Protein 2HLJ (pdb70)

Secondary structure (DSSP, 8-state):
--PPEEEEEE--GGGB-TTSBBPHHHHHHHHHHHHHH---S-TTTTSTTTTTTTEE----EEEE-S--BTT-EEEEEEEEEEE-SSBEEEEEEEEETTEEEEEEEEE--EEB---B-PPPHHHHHHHHHHHHTTTTSPPP----------

Structure (mmCIF, N/CA/C/O backbone):
data_2HLJ
#
_entry.id   2HLJ
#
_cell.length_a   53.809
_cell.length_b   73.613
_cell.length_c   39.752
_cell.angle_alpha   90.000
_cell.angle_beta   90.000
_cell.angle_gamma   90.000
#
_symmetry.space_group_name_H-M   'P 21 21 2'
#
loop_
_entity.id
_entity.type
_entity.pdbx_description
1 polymer 'Hypothetical protein'
2 non-polymer GLYCEROL
3 water water
#
loop_
_atom_site.group_PDB
_atom_site.id
_atom_site.type_symbol
_atom_site.label_atom_id
_atom_site.label_alt_id
_atom_site.label_comp_id
_atom_site.label_asym_id
_atom_site.label_entity_id
_atom_site.label_seq_id
_atom_site.pdbx_PDB_ins_code
_atom_site.Cartn_x
_atom_site.Cartn_y
_atom_site.Cartn_z
_atom_site.occupancy
_atom_site.B_iso_or_equiv
_atom_site.auth_seq_id
_atom_site.auth_comp_id
_atom_site.auth_asym_id
_atom_site.auth_atom_id
_atom_site.pdbx_PDB_model_num
ATOM 1 N N . GLY A 1 1 ? 24.300 15.312 12.670 1.00 49.65 0 GLY A N 1
ATOM 2 C CA . GLY A 1 1 ? 25.531 14.562 13.094 1.00 48.70 0 GLY A CA 1
ATOM 3 C C . GLY A 1 1 ? 26.438 14.275 11.916 1.00 46.71 0 GLY A C 1
ATOM 4 O O . GLY A 1 1 ? 26.133 13.422 11.066 1.00 48.76 0 GLY A O 1
ATOM 13 N N . PRO A 1 3 ? 29.204 13.317 9.097 1.00 27.45 2 PRO A N 1
ATOM 14 C CA . PRO A 1 3 ? 29.934 12.105 8.755 1.00 23.84 2 PRO A CA 1
ATOM 15 C C . PRO A 1 3 ? 31.423 12.236 9.030 1.00 21.99 2 PRO A C 1
ATOM 16 O O . PRO A 1 3 ? 31.929 13.342 9.080 1.00 20.36 2 PRO A O 1
ATOM 20 N N . ALA A 1 4 ? 32.112 11.104 9.168 1.00 20.37 3 ALA A N 1
ATOM 21 C CA . ALA A 1 4 ? 33.555 11.068 9.283 1.00 19.67 3 ALA A CA 1
ATOM 22 C C . ALA A 1 4 ? 34.279 11.687 8.083 1.00 19.47 3 ALA A C 1
ATOM 23 O O . ALA A 1 4 ? 33.773 11.699 6.966 1.00 20.97 3 ALA A O 1
ATOM 25 N N . LEU A 1 5 ? 35.502 12.155 8.321 1.00 19.75 4 LEU A N 1
ATOM 26 C CA . LEU A 1 5 ? 36.349 12.633 7.253 1.00 19.13 4 LEU A CA 1
ATOM 27 C C . LEU A 1 5 ? 36.881 11.463 6.407 1.00 20.84 4 LEU A C 1
ATOM 28 O O . LEU A 1 5 ? 37.601 10.621 6.921 1.00 22.22 4 LEU A O 1
ATOM 33 N N . ILE A 1 6 ? 36.525 11.443 5.119 1.00 18.85 5 ILE A N 1
ATOM 34 C CA . ILE A 1 6 ? 37.101 10.525 4.131 1.00 20.53 5 ILE A CA 1
ATOM 3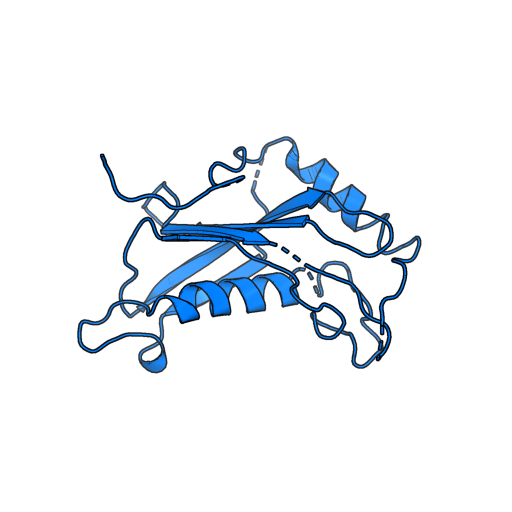5 C C . ILE A 1 6 ? 38.155 11.279 3.301 1.00 19.74 5 ILE A C 1
ATOM 36 O O . ILE A 1 6 ? 37.880 12.310 2.724 1.00 19.39 5 ILE A O 1
ATOM 41 N N . THR A 1 7 ? 39.376 10.758 3.265 1.00 21.16 6 THR A N 1
ATOM 42 C CA . THR A 1 7 ? 40.495 11.449 2.641 1.00 21.09 6 THR A CA 1
ATOM 43 C C . THR A 1 7 ? 40.905 10.843 1.307 1.00 22.24 6 THR A C 1
ATOM 44 O O . THR A 1 7 ? 41.559 11.506 0.466 1.00 21.04 6 THR A O 1
ATOM 48 N N . TYR A 1 8 ? 40.508 9.594 1.085 1.00 20.35 7 TYR A N 1
ATOM 49 C CA . TYR A 1 8 ? 41.002 8.860 -0.078 1.00 19.77 7 TYR A CA 1
ATOM 50 C C . TYR A 1 8 ? 40.104 7.689 -0.384 1.00 17.47 7 TYR A C 1
ATOM 51 O O . TYR A 1 8 ? 39.637 7.026 0.522 1.00 19.32 7 TYR A O 1
ATOM 60 N N . ARG A 1 9 ? 39.830 7.474 -1.669 1.00 20.07 8 ARG A N 1
ATOM 61 C CA . ARG A 1 9 ? 39.085 6.301 -2.139 1.00 23.91 8 ARG A CA 1
ATOM 62 C C . ARG A 1 9 ? 39.786 5.707 -3.318 1.00 24.14 8 ARG A C 1
ATOM 63 O O . ARG A 1 9 ? 40.302 6.446 -4.169 1.00 22.66 8 ARG A O 1
ATOM 71 N N . THR A 1 10 ? 39.773 4.371 -3.406 1.00 21.31 9 THR A N 1
ATOM 72 C CA . THR A 1 10 ? 40.371 3.690 -4.551 1.00 20.32 9 THR A CA 1
ATOM 73 C C . THR A 1 10 ? 39.780 2.278 -4.667 1.00 20.94 9 THR A C 1
ATOM 74 O O . THR A 1 10 ? 39.021 1.828 -3.798 1.00 22.44 9 THR A O 1
ATOM 78 N N . THR A 1 11 ? 40.059 1.640 -5.792 1.00 23.55 10 THR A N 1
ATOM 79 C CA . THR A 1 11 ? 39.698 0.239 -6.040 1.00 24.42 10 THR A CA 1
ATOM 80 C C . THR A 1 11 ? 41.007 -0.555 -6.036 1.00 25.06 10 THR A C 1
ATOM 81 O O . THR A 1 11 ? 41.972 -0.152 -6.674 1.00 25.10 10 THR A O 1
ATOM 85 N N . VAL A 1 12 ? 41.063 -1.655 -5.277 1.00 24.23 11 VAL A N 1
ATOM 86 C CA . VAL A 1 12 ? 42.267 -2.501 -5.246 1.00 21.50 11 VAL A CA 1
ATOM 87 C C . VAL A 1 12 ? 42.553 -3.091 -6.626 1.00 23.33 11 VAL A C 1
ATOM 88 O O . VAL A 1 12 ? 41.741 -3.841 -7.170 1.00 18.51 11 VAL A O 1
ATOM 92 N N . GLN A 1 13 ? 43.758 -2.807 -7.119 1.00 23.23 12 GLN A N 1
ATOM 93 C CA . GLN A 1 13 ? 44.190 -3.155 -8.469 1.00 24.40 12 GLN A CA 1
ATOM 94 C C . GLN A 1 13 ? 45.021 -4.443 -8.422 1.00 21.78 12 GLN A C 1
ATOM 95 O O . GLN A 1 13 ? 45.521 -4.813 -7.377 1.00 21.48 12 GLN A O 1
ATOM 101 N N . GLU A 1 14 ? 45.139 -5.112 -9.565 1.00 19.54 13 GLU A N 1
ATOM 102 C CA . GLU A 1 14 ? 45.858 -6.361 -9.672 1.00 23.43 13 GLU A CA 1
ATOM 103 C C . GLU A 1 14 ? 47.337 -6.239 -9.315 1.00 20.75 13 GLU A C 1
ATOM 104 O O . GLU A 1 14 ? 47.919 -7.214 -8.883 1.00 22.17 13 GLU A O 1
ATOM 110 N N . ASP A 1 15 ? 47.942 -5.059 -9.433 1.00 22.05 14 ASP A N 1
ATOM 111 C CA . ASP A 1 15 ? 49.367 -4.976 -9.065 1.00 26.05 14 ASP A CA 1
ATOM 112 C C . ASP A 1 15 ? 49.604 -4.738 -7.581 1.00 22.42 14 ASP A C 1
ATOM 113 O O . ASP A 1 15 ? 50.759 -4.639 -7.147 1.00 21.18 14 ASP A O 1
ATOM 118 N N . TRP A 1 16 ? 48.528 -4.723 -6.800 1.00 22.01 15 TRP A N 1
ATOM 119 C CA . TRP A 1 16 ? 48.632 -4.683 -5.337 1.00 19.57 15 TRP A CA 1
ATOM 120 C C . TRP A 1 16 ? 48.347 -5.985 -4.592 1.00 19.33 15 TRP A C 1
ATOM 121 O O . TRP A 1 16 ? 48.428 -6.031 -3.345 1.00 18.13 15 TRP A O 1
ATOM 132 N N . VAL A 1 17 ? 48.026 -7.043 -5.328 1.00 19.53 16 VAL A N 1
ATOM 133 C CA . VAL A 1 17 ? 47.586 -8.270 -4.733 1.00 19.06 16 VAL A CA 1
ATOM 134 C C . VAL A 1 17 ? 48.563 -9.398 -5.013 1.00 23.70 16 VAL A C 1
ATOM 135 O O . VAL A 1 17 ? 49.314 -9.342 -5.965 1.00 24.84 16 VAL A O 1
ATOM 139 N N . ASP A 1 18 ? 48.547 -10.394 -4.135 1.00 26.54 17 ASP A N 1
ATOM 140 C CA . ASP A 1 18 ? 49.379 -11.580 -4.265 1.00 28.66 17 ASP A CA 1
ATOM 141 C C . ASP A 1 18 ? 48.656 -12.571 -5.184 1.00 31.01 17 ASP A C 1
ATOM 142 O O . ASP A 1 18 ? 47.612 -12.258 -5.761 1.00 28.04 17 ASP A O 1
ATOM 147 N N . TYR A 1 19 ? 49.240 -13.753 -5.340 1.00 31.48 18 TYR A N 1
ATOM 148 C CA . TYR A 1 19 ? 48.756 -14.756 -6.269 1.00 32.25 18 TYR A CA 1
ATOM 149 C C . TYR A 1 19 ? 47.309 -15.142 -5.958 1.00 31.12 18 TYR A C 1
ATOM 150 O O . TYR A 1 19 ? 46.531 -15.464 -6.857 1.00 32.47 18 TYR A O 1
ATOM 159 N N . ASN A 1 20 ? 46.959 -15.080 -4.678 1.00 30.11 19 ASN A N 1
ATOM 160 C CA . ASN A 1 20 ? 45.644 -15.429 -4.192 1.00 28.85 19 ASN A CA 1
ATOM 161 C C . ASN A 1 20 ? 44.621 -14.277 -4.176 1.00 26.48 19 ASN A C 1
ATOM 162 O O . ASN A 1 20 ? 43.480 -14.444 -3.768 1.00 25.67 19 ASN A O 1
ATOM 167 N N . GLY A 1 21 ? 45.026 -13.116 -4.659 1.00 24.10 20 GLY A N 1
ATOM 168 C CA . GLY A 1 21 ? 44.105 -12.007 -4.861 1.00 22.37 20 GLY A CA 1
ATOM 169 C C . GLY A 1 21 ? 43.911 -11.160 -3.624 1.00 22.39 20 GLY A C 1
ATOM 170 O O . GLY A 1 21 ? 42.980 -10.359 -3.580 1.00 18.94 20 GLY A O 1
ATOM 171 N N . HIS A 1 22 ? 44.828 -11.278 -2.658 1.00 19.79 21 HIS A N 1
ATOM 172 C CA . HIS A 1 22 ? 44.764 -10.448 -1.446 1.00 23.14 21 HIS A CA 1
ATOM 173 C C . HIS A 1 22 ? 45.750 -9.290 -1.445 1.00 22.32 21 HIS A C 1
ATOM 174 O O . HIS A 1 22 ? 46.917 -9.441 -1.800 1.00 23.72 21 HIS A O 1
ATOM 181 N N . LEU A 1 23 ? 45.253 -8.137 -1.011 1.00 21.63 22 LEU A N 1
ATOM 182 C CA . LEU A 1 23 ? 46.038 -6.929 -0.880 1.00 19.61 22 LEU A CA 1
ATOM 183 C C . LEU A 1 23 ? 47.286 -7.219 -0.025 1.00 19.98 22 LEU A C 1
ATOM 184 O O . LEU A 1 23 ? 47.182 -7.698 1.115 1.00 20.79 22 LEU A O 1
ATOM 189 N N . ARG A 1 24 ? 48.463 -6.944 -0.589 1.00 22.25 23 ARG A N 1
ATOM 190 C CA . ARG A 1 24 ? 49.737 -7.077 0.152 1.00 23.92 23 ARG A CA 1
ATOM 191 C C . ARG A 1 24 ? 49.822 -6.026 1.261 1.00 19.01 23 ARG A C 1
ATOM 192 O O . ARG A 1 24 ? 49.318 -4.896 1.097 1.00 19.23 23 ARG A O 1
ATOM 200 N N . ASP A 1 25 ? 50.448 -6.400 2.379 1.00 18.59 24 ASP A N 1
ATOM 201 C CA . ASP A 1 25 ? 50.537 -5.570 3.581 1.00 17.73 24 ASP A CA 1
ATOM 202 C C . ASP A 1 25 ? 51.032 -4.151 3.282 1.00 20.26 24 ASP A C 1
ATOM 203 O O . ASP A 1 25 ? 50.465 -3.165 3.782 1.00 18.10 24 ASP A O 1
ATOM 208 N N . ALA A 1 26 ? 52.043 -4.033 2.420 1.00 18.85 25 ALA A N 1
ATOM 209 C CA . ALA A 1 26 ? 52.631 -2.710 2.171 1.00 18.65 25 ALA A CA 1
ATOM 210 C C . ALA A 1 26 ? 51.665 -1.762 1.439 1.00 18.75 25 ALA A C 1
ATOM 211 O O . ALA A 1 26 ? 51.757 -0.531 1.556 1.00 17.92 25 ALA A O 1
ATOM 213 N N . PHE A 1 27 ? 50.750 -2.344 0.667 1.00 20.70 26 PHE A N 1
ATOM 214 C CA . PHE A 1 27 ? 49.842 -1.562 -0.150 1.00 19.82 26 PHE A CA 1
ATOM 215 C C . PHE A 1 27 ? 48.659 -1.050 0.673 1.00 20.62 26 P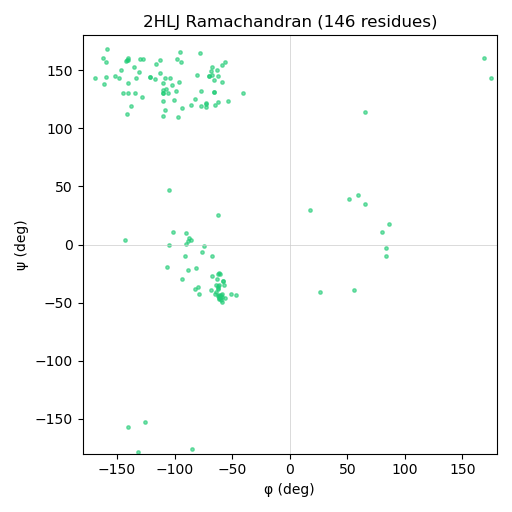HE A C 1
ATOM 216 O O . PHE A 1 27 ? 48.035 -0.063 0.282 1.00 22.37 26 PHE A O 1
ATOM 224 N N . TYR A 1 28 ? 48.368 -1.666 1.822 1.00 19.40 27 TYR A N 1
ATOM 225 C CA . TYR A 1 28 ? 47.445 -1.001 2.780 1.00 17.10 27 TYR A CA 1
ATOM 226 C C . TYR A 1 28 ? 48.093 0.318 3.206 1.00 16.44 27 TYR A C 1
ATOM 227 O O . TYR A 1 28 ? 47.450 1.370 3.187 1.00 18.97 27 TYR A O 1
ATOM 236 N N . LEU A 1 29 ? 49.385 0.262 3.550 1.00 19.59 28 LEU A N 1
ATOM 237 C CA . LEU A 1 29 ? 50.149 1.468 3.909 1.00 18.46 28 LEU A CA 1
ATOM 238 C C . LEU A 1 29 ? 50.301 2.470 2.767 1.00 14.79 28 LEU A C 1
ATOM 239 O O . LEU A 1 29 ? 50.282 3.663 3.01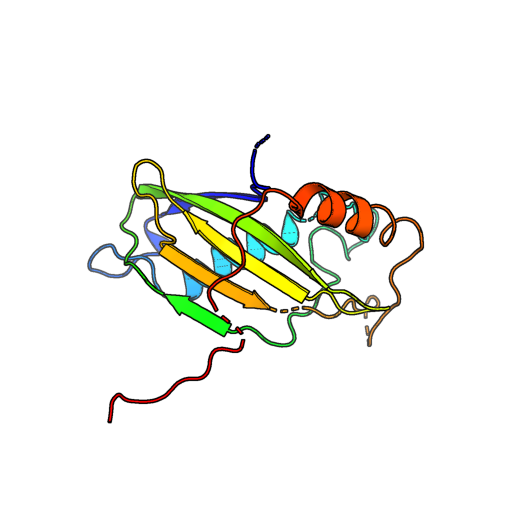5 1.00 17.29 28 LEU A O 1
ATOM 244 N N . LEU A 1 30 ? 50.420 2.008 1.516 1.00 16.29 29 LEU A N 1
ATOM 245 C CA . LEU A 1 30 ? 50.413 2.914 0.381 1.00 13.47 29 LEU A CA 1
ATOM 246 C C . LEU A 1 30 ? 49.120 3.716 0.262 1.00 18.50 29 LEU A C 1
ATOM 247 O O . LEU A 1 30 ? 49.147 4.943 0.021 1.00 19.23 29 LEU A O 1
ATOM 252 N N . ILE A 1 31 ? 47.989 3.030 0.399 1.00 17.56 30 ILE A N 1
ATOM 253 C CA . ILE A 1 31 ? 46.670 3.681 0.376 1.00 17.53 30 ILE A CA 1
ATOM 254 C C . ILE A 1 31 ? 46.596 4.717 1.485 1.00 16.07 30 ILE A C 1
ATOM 255 O O . ILE A 1 31 ? 46.180 5.845 1.264 1.00 18.42 30 ILE A O 1
ATOM 260 N N . PHE A 1 32 ? 47.045 4.367 2.685 1.00 17.45 31 PHE A N 1
ATOM 261 C CA . PHE A 1 32 ? 47.129 5.378 3.737 1.00 17.35 31 PHE A CA 1
ATOM 262 C C . PHE A 1 32 ? 48.088 6.560 3.435 1.00 19.17 31 PHE A C 1
ATOM 263 O O . PHE A 1 32 ? 47.789 7.706 3.804 1.00 20.20 31 PHE A O 1
ATOM 271 N N . SER A 1 33 ? 49.205 6.309 2.746 1.00 19.98 32 SER A N 1
ATOM 272 C CA . SER A 1 33 ? 50.167 7.383 2.353 1.00 18.56 32 SER A CA 1
ATOM 273 C C . SER A 1 33 ? 49.509 8.390 1.426 1.00 18.45 32 SER A C 1
ATOM 274 O O . SER A 1 33 ? 49.703 9.599 1.556 1.00 18.26 32 SER A O 1
ATOM 277 N N . TYR A 1 34 ? 48.774 7.873 0.462 1.00 20.06 33 TYR A N 1
ATOM 278 C CA . TYR A 1 34 ? 48.018 8.701 -0.449 1.00 20.61 33 TYR A CA 1
ATOM 279 C C . TYR A 1 34 ? 46.968 9.487 0.320 1.00 19.61 33 TYR A C 1
ATOM 280 O O . TYR A 1 34 ? 46.732 10.628 0.018 1.00 16.68 33 TYR A O 1
ATOM 289 N N . ALA A 1 35 ? 46.380 8.868 1.331 1.00 19.68 34 ALA A N 1
ATOM 290 C CA . ALA A 1 35 ? 45.429 9.558 2.211 1.00 23.25 34 ALA A CA 1
ATOM 291 C C . ALA A 1 35 ? 46.087 10.725 2.952 1.00 22.32 34 ALA A C 1
ATOM 292 O O . ALA A 1 35 ? 45.478 11.797 3.093 1.00 22.51 34 ALA A O 1
ATOM 294 N N . THR A 1 36 ? 47.305 10.505 3.462 1.00 22.17 35 THR A N 1
ATOM 295 C CA . THR A 1 36 ? 48.094 11.571 4.121 1.00 19.02 35 THR A CA 1
ATOM 296 C C . THR A 1 36 ? 48.350 12.714 3.138 1.00 19.54 35 THR A C 1
ATOM 297 O O . THR A 1 36 ? 48.170 13.884 3.466 1.00 20.28 35 THR A O 1
ATOM 301 N N . ASP A 1 37 ? 48.697 12.379 1.897 1.00 20.26 36 ASP A N 1
ATOM 302 C CA . ASP A 1 37 ? 48.915 13.418 0.886 1.00 18.69 36 ASP A CA 1
ATOM 303 C C . ASP A 1 37 ? 47.636 14.266 0.621 1.00 18.54 36 ASP A C 1
ATOM 304 O O . ASP A 1 37 ? 47.667 15.500 0.524 1.00 15.82 36 ASP A O 1
ATOM 309 N N . ALA A 1 38 ? 46.525 13.589 0.466 1.00 21.13 37 ALA A N 1
ATOM 310 C CA . ALA A 1 38 ? 45.237 14.237 0.288 1.00 20.80 37 ALA A CA 1
ATOM 311 C C . ALA A 1 38 ? 44.835 15.089 1.490 1.00 19.35 37 ALA A C 1
ATOM 312 O O . ALA A 1 38 ? 44.220 16.125 1.322 1.00 21.88 37 ALA A O 1
ATOM 314 N N . LEU A 1 39 ? 45.160 14.658 2.694 1.00 19.84 38 LEU A N 1
ATOM 315 C CA . LEU A 1 39 ? 44.912 15.478 3.867 1.00 19.48 38 LEU A CA 1
ATOM 316 C C . LEU A 1 39 ? 45.714 16.793 3.794 1.00 20.15 38 LEU A C 1
ATOM 317 O O . LEU A 1 39 ? 45.206 17.856 4.142 1.00 19.48 38 LEU A O 1
ATOM 330 N N . ASP A 1 41 ? 46.756 18.243 0.958 1.00 22.95 40 ASP A N 1
ATOM 331 C CA . ASP A 1 41 ? 46.018 19.059 -0.029 1.00 23.46 40 ASP A CA 1
ATOM 332 C C . ASP A 1 41 ? 44.803 19.777 0.572 1.00 23.61 40 ASP A C 1
ATOM 333 O O . ASP A 1 41 ? 44.537 20.942 0.266 1.00 24.58 40 ASP A O 1
ATOM 338 N N . ARG A 1 42 ? 44.070 19.093 1.427 1.00 24.78 41 ARG A N 1
ATOM 339 C CA . ARG A 1 42 ? 42.876 19.689 2.028 1.00 27.21 41 ARG A CA 1
ATOM 340 C C . ARG A 1 42 ? 43.209 20.880 2.897 1.00 27.34 41 ARG A C 1
ATOM 341 O O . ARG A 1 42 ? 42.473 21.870 2.898 1.00 26.67 41 ARG A O 1
ATOM 349 N N . ILE A 1 43 ? 44.290 20.783 3.668 1.00 26.45 42 ILE A N 1
ATOM 350 C CA . ILE A 1 43 ? 44.677 21.912 4.481 1.00 25.61 42 ILE A CA 1
ATOM 351 C C . ILE A 1 43 ? 45.634 22.849 3.756 1.00 26.06 42 ILE A C 1
ATOM 352 O O . ILE A 1 43 ? 46.023 23.852 4.305 1.00 26.01 42 ILE A O 1
ATOM 357 N N . GLY A 1 44 ? 45.976 22.540 2.504 1.00 25.41 43 GLY A N 1
ATOM 358 C CA . GLY A 1 44 ? 46.806 23.421 1.673 1.00 23.46 43 GLY A CA 1
ATOM 359 C C . GLY A 1 44 ? 48.211 23.588 2.193 1.00 21.44 43 GLY A C 1
ATOM 360 O O . GLY A 1 44 ? 48.809 24.630 2.015 1.00 22.85 43 GLY A O 1
ATOM 361 N N . LEU A 1 45 ? 48.774 22.548 2.780 1.00 21.34 44 LEU A N 1
ATOM 362 C CA . LEU A 1 45 ? 50.099 22.656 3.388 1.00 20.68 44 LEU A CA 1
ATOM 363 C C . LEU A 1 45 ? 51.138 22.739 2.296 1.00 19.71 44 LEU A C 1
ATOM 364 O O . LEU A 1 45 ? 51.234 21.837 1.466 1.00 21.83 44 LEU A O 1
ATOM 369 N N . ASP A 1 46 ? 51.901 23.826 2.306 1.00 20.05 45 ASP A N 1
ATOM 370 C CA . ASP A 1 46 ? 52.951 24.084 1.310 1.00 21.49 45 ASP A CA 1
ATOM 371 C C . ASP A 1 46 ? 52.447 23.945 -0.121 1.00 20.10 45 ASP A C 1
ATOM 372 O O . ASP A 1 46 ? 53.173 23.494 -0.989 1.00 19.20 45 ASP A O 1
ATOM 377 N N . ALA A 1 47 ? 51.222 24.410 -0.350 1.00 20.12 46 ALA A N 1
ATOM 378 C CA . ALA A 1 47 ? 50.509 24.226 -1.618 1.00 20.07 46 ALA A CA 1
ATOM 379 C C . ALA A 1 47 ? 51.174 24.871 -2.831 1.00 21.17 46 ALA A C 1
ATOM 380 O O . ALA A 1 47 ? 50.960 24.461 -3.985 1.00 21.20 46 ALA A O 1
ATOM 382 N N . ASP A 1 48 ? 51.954 25.900 -2.590 1.00 20.39 47 ASP A N 1
ATOM 383 C CA . ASP A 1 48 ? 52.533 26.634 -3.671 1.00 21.84 47 ASP A CA 1
ATOM 384 C C . ASP A 1 48 ? 54.003 26.275 -3.934 1.00 20.08 47 ASP A C 1
ATOM 385 O O . ASP A 1 48 ? 54.681 26.987 -4.680 1.00 22.37 47 ASP A O 1
ATOM 390 N N . SER A 1 49 ? 54.502 25.214 -3.308 1.00 20.29 48 SER A N 1
ATOM 391 C CA . SER A 1 49 ? 55.922 24.823 -3.469 1.00 20.88 48 SER A CA 1
ATOM 392 C C . SER A 1 49 ? 56.051 23.328 -3.761 1.00 19.81 48 SER A C 1
ATOM 393 O O . SER A 1 49 ? 55.043 22.632 -3.908 1.00 19.43 48 SER A O 1
ATOM 396 N N . ARG A 1 50 ? 57.291 22.847 -3.903 1.00 18.73 49 ARG A N 1
ATOM 397 C CA . ARG A 1 50 ? 57.516 21.405 -4.055 1.00 15.91 49 ARG A CA 1
ATOM 398 C C . ARG A 1 50 ? 57.184 20.613 -2.792 1.00 15.18 49 ARG A C 1
ATOM 399 O O . ARG A 1 50 ? 57.181 19.380 -2.827 1.00 17.81 49 ARG A O 1
ATOM 407 N N . GLY A 1 51 ? 56.931 21.278 -1.667 1.00 16.85 50 GLY A N 1
ATOM 408 C CA . GLY A 1 51 ? 56.427 20.575 -0.446 1.00 15.19 50 GLY A CA 1
ATOM 409 C C . GLY A 1 51 ? 54.958 20.173 -0.460 1.00 16.57 50 GLY A C 1
ATOM 410 O O . GLY A 1 51 ? 54.478 19.461 0.458 1.00 18.22 50 GLY A O 1
ATOM 411 N N . GLN A 1 52 ? 54.232 20.595 -1.503 1.00 16.97 51 GLN A N 1
ATOM 412 C CA . GLN A 1 52 ? 52.794 20.344 -1.616 1.00 17.76 51 GLN A CA 1
ATOM 413 C C . GLN A 1 52 ? 52.451 18.850 -1.525 1.00 19.63 51 GLN A C 1
ATOM 414 O O . GLN A 1 52 ? 53.306 17.988 -1.755 1.00 18.05 51 GLN A O 1
ATOM 420 N N . SER A 1 53 ? 51.207 18.563 -1.153 1.00 20.74 52 SER A N 1
ATOM 421 C CA . SER A 1 53 ? 50.616 17.236 -1.281 1.00 20.62 52 SER A CA 1
ATOM 422 C C . SER A 1 53 ? 51.385 16.190 -0.527 1.00 21.00 52 SER A C 1
ATOM 423 O O . SER A 1 53 ? 51.594 15.098 -1.035 1.00 22.37 52 SER A O 1
ATOM 426 N N . GLY A 1 54 ? 51.804 16.519 0.700 1.00 20.96 53 GLY A N 1
ATOM 427 C CA . GLY A 1 54 ? 52.571 15.613 1.503 1.00 22.55 53 GLY A CA 1
ATOM 428 C C . GLY A 1 54 ? 54.073 15.581 1.260 1.00 24.63 53 GLY A C 1
ATOM 429 O O . GLY A 1 54 ? 54.799 15.009 2.053 1.00 21.18 53 GLY A O 1
ATOM 430 N N . ASN A 1 55 ? 54.576 16.216 0.206 1.00 23.87 54 ASN A N 1
ATOM 431 C CA . ASN A 1 55 ? 56.010 16.151 -0.047 1.00 22.88 54 ASN A CA 1
ATOM 432 C C . ASN A 1 55 ? 56.867 16.735 1.078 1.00 23.94 54 ASN A C 1
ATOM 433 O O . ASN A 1 55 ? 58.008 16.318 1.237 1.00 25.14 54 ASN A O 1
ATOM 438 N N . SER A 1 56 ? 56.334 17.663 1.867 1.00 21.75 55 SER A N 1
ATOM 439 C CA . SER A 1 56 ? 57.100 18.269 2.975 1.00 22.31 55 SER A CA 1
ATOM 440 C C . SER A 1 56 ? 56.937 17.509 4.282 1.00 23.14 55 SER A C 1
ATOM 441 O O . SER A 1 56 ? 57.320 18.024 5.336 1.00 22.77 55 SER A O 1
ATOM 444 N N . LEU A 1 57 ? 56.331 16.323 4.251 1.00 21.53 56 LEU A N 1
ATOM 445 C CA . LEU A 1 57 ? 56.197 15.505 5.460 1.00 21.90 56 LEU A CA 1
ATOM 446 C C . LEU A 1 57 ? 57.089 14.263 5.370 1.00 22.95 56 LEU A C 1
ATOM 447 O O . LEU A 1 57 ? 57.086 13.578 4.361 1.00 22.59 56 LEU A O 1
ATOM 452 N N . PHE A 1 58 ? 57.828 13.971 6.423 1.00 20.60 57 PHE A N 1
ATOM 453 C CA . PHE A 1 58 ? 58.586 12.740 6.506 1.00 21.12 57 PHE A CA 1
ATOM 454 C C . PHE A 1 58 ? 57.899 11.888 7.566 1.00 21.88 57 PHE A C 1
ATOM 455 O O . PHE A 1 58 ? 57.701 12.339 8.697 1.00 19.43 57 PHE A O 1
ATOM 463 N N . THR A 1 59 ? 57.496 10.678 7.213 1.00 21.23 58 THR A N 1
ATOM 464 C CA . THR A 1 59 ? 56.890 9.818 8.210 1.00 20.25 58 THR A CA 1
ATOM 465 C C . THR A 1 59 ? 57.998 9.332 9.143 1.00 17.09 58 THR A C 1
ATOM 466 O O . THR A 1 59 ? 58.969 8.763 8.678 1.00 17.30 58 THR A O 1
ATOM 470 N N . LEU A 1 60 ? 57.857 9.611 10.432 1.00 16.01 59 LEU A N 1
ATOM 471 C CA . LEU A 1 60 ? 58.846 9.234 11.436 1.00 18.90 59 LEU A CA 1
ATOM 472 C C . LEU A 1 60 ? 58.657 7.774 11.868 1.00 19.17 59 LEU A C 1
ATOM 473 O O . LEU A 1 60 ? 59.625 7.052 12.070 1.00 17.86 59 LEU A O 1
ATOM 478 N N . GLU A 1 61 ? 57.400 7.364 11.972 1.00 19.08 60 GLU A N 1
ATOM 479 C CA . GLU A 1 61 ? 57.030 6.154 12.689 1.00 21.66 60 GLU A CA 1
ATOM 480 C C . GLU A 1 61 ? 55.576 5.842 12.393 1.00 18.79 60 GLU A C 1
ATOM 481 O O . GLU A 1 61 ? 54.753 6.745 12.301 1.00 20.18 60 GLU A O 1
ATOM 487 N N . ALA A 1 62 ? 55.250 4.561 12.276 1.00 18.04 61 ALA A N 1
ATOM 488 C CA . ALA A 1 62 ? 53.892 4.128 12.065 1.00 15.47 61 ALA A CA 1
ATOM 489 C C . ALA A 1 62 ? 53.689 2.743 12.641 1.00 17.98 61 ALA A C 1
ATOM 490 O O . ALA A 1 62 ? 54.610 1.903 12.635 1.00 14.45 61 ALA A O 1
ATOM 492 N N . HIS A 1 63 ? 52.487 2.520 13.172 1.00 17.90 62 HIS A N 1
ATOM 493 C CA . HIS A 1 63 ? 52.033 1.183 13.538 1.00 18.08 62 HIS A CA 1
ATOM 494 C C .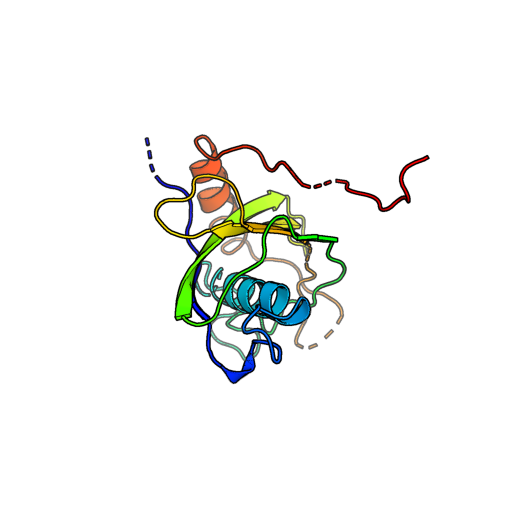 HIS A 1 63 ? 50.904 0.855 12.582 1.00 17.91 62 HIS A C 1
ATOM 495 O O . HIS A 1 63 ? 50.196 1.751 12.154 1.00 17.19 62 HIS A O 1
ATOM 502 N N . ILE A 1 64 ? 50.744 -0.411 12.224 1.00 18.22 63 ILE A N 1
ATOM 503 C CA . ILE A 1 64 ? 49.594 -0.795 11.448 1.00 16.44 63 ILE A CA 1
ATOM 504 C C . ILE A 1 64 ? 49.059 -2.126 11.900 1.00 17.32 63 ILE A C 1
ATOM 505 O O . ILE A 1 64 ? 49.806 -3.086 12.094 1.00 17.79 63 ILE A O 1
ATOM 510 N N . ASN A 1 65 ? 47.753 -2.148 12.129 1.00 18.52 64 ASN A N 1
ATOM 511 C CA . ASN A 1 65 ? 47.044 -3.383 12.429 1.00 20.93 64 ASN A CA 1
ATOM 512 C C . ASN A 1 65 ? 46.240 -3.810 11.248 1.00 17.14 64 ASN A C 1
ATOM 513 O O . ASN A 1 65 ? 45.459 -3.016 10.742 1.00 19.81 64 ASN A O 1
ATOM 518 N N . TYR A 1 66 ? 46.367 -5.077 10.860 1.00 17.10 65 TYR A N 1
ATOM 519 C CA . TYR A 1 66 ? 45.610 -5.600 9.724 1.00 21.06 65 TYR A CA 1
ATOM 520 C C . TYR A 1 66 ? 44.564 -6.564 10.264 1.00 19.62 65 TYR A C 1
ATOM 521 O O . TYR A 1 66 ? 44.921 -7.599 10.804 1.00 18.62 65 TYR A O 1
ATOM 530 N N . LEU A 1 67 ? 43.290 -6.173 10.184 1.00 17.81 66 LEU A N 1
ATOM 531 C CA . LEU A 1 67 ? 42.189 -6.953 10.748 1.00 17.54 66 LEU A CA 1
ATOM 532 C C . LEU A 1 67 ? 41.573 -7.891 9.718 1.00 18.58 66 LEU A C 1
ATOM 533 O O . LEU A 1 67 ? 41.095 -8.953 10.081 1.00 18.54 66 LEU A O 1
ATOM 538 N N . HIS A 1 68 ? 41.616 -7.517 8.438 1.00 20.50 67 HIS A N 1
ATOM 539 C CA . HIS A 1 68 ? 40.968 -8.279 7.385 1.00 20.12 67 HIS A CA 1
ATOM 540 C C . HIS A 1 68 ? 41.703 -8.180 6.065 1.00 22.48 67 HIS A C 1
ATOM 541 O O . HIS A 1 68 ? 42.288 -7.141 5.697 1.00 20.63 67 HIS A O 1
ATOM 548 N N . GLU A 1 69 ? 41.693 -9.303 5.377 1.00 21.78 68 GLU A N 1
ATOM 549 C CA . GLU A 1 69 ? 42.156 -9.382 3.990 1.00 25.25 68 GLU A CA 1
ATOM 550 C C . GLU A 1 69 ? 41.271 -8.525 3.120 1.00 23.05 68 GLU A C 1
ATOM 551 O O . GLU A 1 69 ? 40.079 -8.337 3.398 1.00 23.01 68 GLU A O 1
ATOM 557 N N . VAL A 1 70 ? 41.855 -8.003 2.051 1.00 24.59 69 VAL A N 1
ATOM 558 C CA . VAL A 1 70 ? 41.118 -7.204 1.104 1.00 21.00 69 VAL A CA 1
ATOM 559 C C . VAL A 1 70 ? 41.393 -7.785 -0.259 1.00 21.11 69 VAL A C 1
ATOM 560 O O . VAL A 1 70 ? 42.541 -7.991 -0.642 1.00 19.18 69 VAL A O 1
ATOM 564 N N . LYS A 1 71 ? 40.327 -8.087 -0.977 1.00 18.76 70 LYS A N 1
ATOM 565 C CA . LYS A 1 71 ? 40.435 -8.828 -2.201 1.00 20.81 70 LYS A CA 1
ATOM 566 C C . LYS A 1 71 ? 40.517 -7.892 -3.422 1.00 18.54 70 LYS A C 1
ATOM 567 O O . LYS A 1 71 ? 40.069 -6.736 -3.400 1.00 18.65 70 LYS A O 1
ATOM 573 N N . LEU A 1 72 ? 41.074 -8.415 -4.498 1.00 20.34 71 LEU A N 1
ATOM 574 C CA . LEU A 1 72 ? 41.009 -7.745 -5.811 1.00 19.56 71 LEU A CA 1
ATOM 575 C C . LEU A 1 72 ? 39.654 -7.099 -6.123 1.00 19.66 71 LEU A C 1
ATOM 576 O O . LEU A 1 72 ? 38.616 -7.734 -5.989 1.00 17.51 71 LEU A O 1
ATOM 581 N N . GLY A 1 73 ? 39.674 -5.833 -6.546 1.00 19.60 72 GLY A N 1
ATOM 582 C CA . GLY A 1 73 ? 38.462 -5.130 -6.995 1.00 19.13 72 GLY A CA 1
ATOM 583 C C . GLY A 1 73 ? 37.629 -4.521 -5.892 1.00 18.32 72 GLY A C 1
ATOM 584 O O . GLY A 1 73 ? 36.637 -3.841 -6.147 1.00 17.06 72 GLY A O 1
ATOM 585 N N . THR A 1 74 ? 38.023 -4.723 -4.650 1.00 18.03 73 THR A N 1
ATOM 586 C CA . THR A 1 74 ? 37.314 -4.120 -3.577 1.00 16.86 73 THR A CA 1
ATOM 587 C C . THR A 1 74 ? 37.458 -2.592 -3.632 1.00 17.86 73 THR A C 1
ATOM 588 O O . THR A 1 74 ? 38.583 -2.062 -3.808 1.00 15.24 73 THR A O 1
ATOM 592 N N . GLU A 1 75 ? 36.319 -1.893 -3.512 1.00 17.26 74 GLU A N 1
ATOM 593 C CA . GLU A 1 75 ? 36.301 -0.432 -3.400 1.00 20.25 74 GLU A CA 1
ATOM 594 C C . GLU A 1 75 ? 36.491 -0.086 -1.941 1.00 16.75 74 GLU A C 1
ATOM 595 O O . GLU A 1 75 ? 35.697 -0.480 -1.114 1.00 16.77 74 GLU A O 1
ATOM 601 N N . VAL A 1 76 ? 37.545 0.652 -1.639 1.00 16.98 75 VAL A N 1
ATOM 602 C CA . VAL A 1 76 ? 37.870 0.961 -0.266 1.00 17.26 75 VAL A CA 1
ATOM 603 C C . VAL A 1 76 ? 38.032 2.461 -0.115 1.00 18.16 75 VAL A C 1
ATOM 604 O O . VAL A 1 76 ? 38.278 3.166 -1.090 1.00 18.22 75 VAL A O 1
ATOM 608 N N . TRP A 1 77 ? 37.905 2.932 1.118 1.00 17.34 76 TRP A N 1
ATOM 609 C CA . TRP A 1 77 ? 38.165 4.320 1.449 1.00 18.45 76 TRP A CA 1
ATOM 610 C C . TRP A 1 77 ? 38.882 4.435 2.777 1.00 19.48 76 TRP A C 1
ATOM 611 O O . TRP A 1 77 ? 38.811 3.534 3.629 1.00 16.35 76 TRP A O 1
ATOM 622 N N . VAL A 1 78 ? 39.546 5.580 2.953 1.00 20.64 77 VAL A N 1
ATOM 623 C CA . VAL A 1 78 ? 40.256 5.880 4.189 1.00 17.86 77 VAL A CA 1
ATOM 624 C C . VAL A 1 78 ? 39.533 6.918 4.993 1.00 17.19 77 VAL A C 1
ATOM 625 O O . VAL A 1 78 ? 39.131 7.941 4.452 1.00 16.20 77 VAL A O 1
ATOM 629 N N . GLN A 1 79 ? 39.394 6.667 6.303 1.00 17.86 78 GLN A N 1
ATOM 630 C CA . GLN A 1 79 ? 38.968 7.689 7.250 1.00 18.78 78 GLN A CA 1
ATOM 631 C C . GLN A 1 79 ? 40.178 8.160 8.045 1.00 19.83 78 GLN A C 1
ATOM 632 O O . GLN A 1 79 ? 41.064 7.388 8.355 1.00 17.65 78 GLN A O 1
ATOM 638 N N . THR A 1 80 ? 40.227 9.441 8.347 1.00 17.79 79 THR A N 1
ATOM 639 C CA . THR A 1 80 ? 41.436 10.021 8.923 1.00 18.90 79 THR A CA 1
ATOM 640 C C . THR A 1 80 ? 41.040 10.917 10.092 1.00 20.74 79 THR A C 1
ATOM 641 O O . THR A 1 80 ? 40.118 11.722 9.972 1.00 22.55 79 THR A O 1
ATOM 645 N N . GLN A 1 81 ? 41.699 10.723 11.223 1.00 20.34 80 GLN A N 1
ATOM 646 C CA . GLN A 1 81 ? 41.585 11.631 12.383 1.00 21.55 80 GLN A CA 1
ATOM 647 C C . GLN A 1 81 ? 42.946 12.205 12.765 1.00 22.50 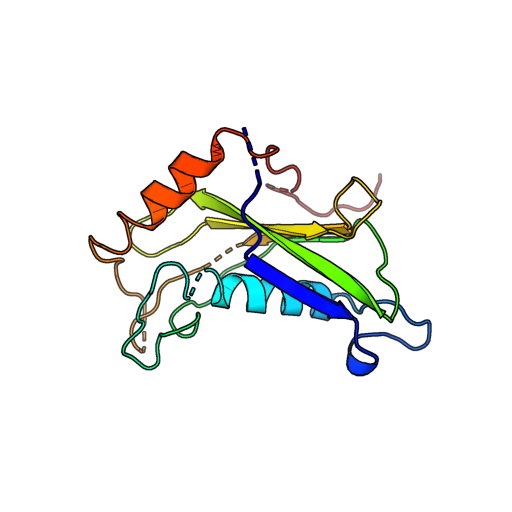80 GLN A C 1
ATOM 648 O O . GLN A 1 81 ? 43.997 11.524 12.686 1.00 21.00 80 GLN A O 1
ATOM 654 N N . ILE A 1 82 ? 42.918 13.461 13.190 1.00 22.00 81 ILE A N 1
ATOM 655 C CA . ILE A 1 82 ? 44.084 14.139 13.696 1.00 22.45 81 ILE A CA 1
ATOM 656 C C . ILE A 1 82 ? 44.039 13.940 15.207 1.00 20.66 81 ILE A C 1
ATOM 657 O O . ILE A 1 82 ? 43.106 14.372 15.864 1.00 19.33 81 ILE A O 1
ATOM 662 N N . LEU A 1 83 ? 45.044 13.254 15.737 1.00 19.99 82 LEU A N 1
ATOM 663 C CA . LEU A 1 83 ? 45.099 12.938 17.149 1.00 19.87 82 LEU A CA 1
ATOM 664 C C . LEU A 1 83 ? 45.780 14.035 17.935 1.00 21.87 82 LEU A C 1
ATOM 665 O O . LEU A 1 83 ? 45.564 14.155 19.130 1.00 22.61 82 LEU A O 1
ATOM 670 N N . GLY A 1 84 ? 46.586 14.853 17.266 1.00 19.92 83 GLY A N 1
ATOM 671 C CA . GLY A 1 84 ? 47.422 15.836 17.980 1.00 19.44 83 GLY A CA 1
ATOM 672 C C . GLY A 1 84 ? 48.431 16.433 17.023 1.00 18.28 83 GLY A C 1
ATOM 673 O O . GLY A 1 84 ? 48.661 15.884 15.957 1.00 19.26 83 GLY A O 1
ATOM 674 N N . PHE A 1 85 ? 48.990 17.590 17.368 1.00 19.27 84 PHE A N 1
ATOM 675 C CA . PHE A 1 85 ? 50.085 18.154 16.602 1.00 18.57 84 PHE A CA 1
ATOM 676 C C . PHE A 1 85 ? 50.831 19.151 17.451 1.00 22.20 84 PHE A C 1
ATOM 677 O O . PHE A 1 85 ? 50.282 19.650 18.440 1.00 20.03 84 PHE A O 1
ATOM 685 N N . ASP A 1 86 ? 52.094 19.408 17.102 1.00 20.82 85 ASP A N 1
ATOM 686 C CA . ASP A 1 86 ? 52.848 20.431 17.812 1.00 21.08 85 ASP A CA 1
ATOM 687 C C . ASP A 1 86 ? 53.390 21.412 16.804 1.00 19.57 85 ASP A C 1
ATOM 688 O O . ASP A 1 86 ? 52.789 21.581 15.763 1.00 18.42 85 ASP A O 1
ATOM 693 N N . ARG A 1 87 ? 54.503 22.069 17.092 1.00 19.97 86 ARG A N 1
ATOM 694 C CA . ARG A 1 87 ? 55.044 23.065 16.170 1.00 22.76 86 ARG A CA 1
ATOM 695 C C . ARG A 1 87 ? 55.451 22.472 14.821 1.00 21.91 86 ARG A C 1
ATOM 696 O O . ARG A 1 87 ? 55.401 23.158 13.835 1.00 22.32 86 ARG A O 1
ATOM 700 N N . LYS A 1 88 ? 55.858 21.204 14.777 1.00 21.81 87 LYS A N 1
ATOM 701 C CA . LYS A 1 88 ? 56.321 20.614 13.525 1.00 23.57 87 LYS A CA 1
ATOM 702 C C . LYS A 1 88 ? 55.955 19.146 13.274 1.00 21.19 87 LYS A C 1
ATOM 703 O O . LYS A 1 88 ? 56.361 18.582 12.239 1.00 19.67 87 LYS A O 1
ATOM 709 N N . ARG A 1 89 ? 55.176 18.550 14.167 1.00 17.84 88 ARG A N 1
ATOM 710 C CA . ARG A 1 89 ? 54.781 17.142 14.032 1.00 19.39 88 ARG A CA 1
ATOM 711 C C . ARG A 1 89 ? 53.275 17.004 13.979 1.00 19.34 88 ARG A C 1
ATOM 712 O O . ARG A 1 89 ? 52.580 17.769 14.582 1.00 16.62 88 ARG A O 1
ATOM 720 N N . LEU A 1 90 ? 52.797 16.047 13.182 1.00 20.69 89 LEU A N 1
ATOM 721 C CA A LEU A 1 90 ? 51.387 15.731 13.117 0.50 21.78 89 LEU A CA 1
ATOM 722 C CA B LEU A 1 90 ? 51.377 15.697 13.085 0.50 20.53 89 LEU A CA 1
ATOM 723 C C . LEU A 1 90 ? 51.179 14.278 13.565 1.00 20.68 89 LEU A C 1
ATOM 724 O O . LEU A 1 90 ? 51.899 13.397 13.133 1.00 20.17 89 LEU A O 1
ATOM 733 N N . HIS A 1 91 ? 50.215 14.059 14.460 1.00 19.26 90 HIS A N 1
ATOM 734 C CA . HIS A 1 91 ? 49.892 12.716 14.960 1.00 20.12 90 HIS A CA 1
ATOM 735 C C . HIS A 1 91 ? 48.539 12.341 14.337 1.00 22.51 90 HIS A C 1
ATOM 736 O O . HIS A 1 91 ? 47.540 13.013 14.572 1.00 22.94 90 HIS A O 1
ATOM 743 N N . VAL A 1 92 ? 48.526 11.312 13.497 1.00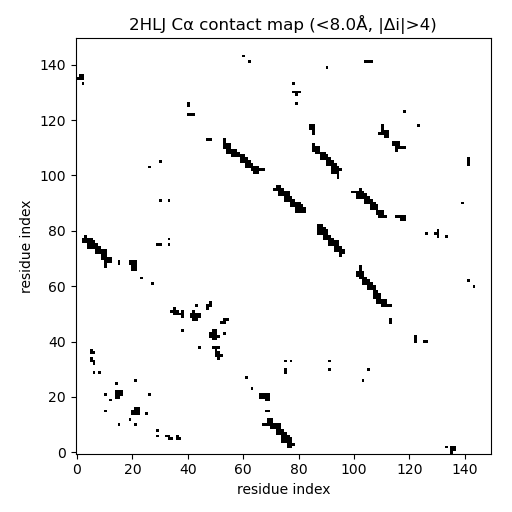 19.89 91 VAL A N 1
ATOM 744 C CA . VAL A 1 92 ? 47.343 10.957 12.717 1.00 21.28 91 VAL A CA 1
ATOM 745 C C . VAL A 1 92 ? 46.962 9.480 12.811 1.00 22.00 91 VAL A C 1
ATOM 746 O O . VAL A 1 92 ? 47.777 8.643 13.174 1.00 20.37 91 VAL A O 1
ATOM 750 N N . TYR A 1 93 ? 45.704 9.193 12.491 1.00 18.46 92 TYR A N 1
ATOM 751 C CA . TYR A 1 93 ? 45.171 7.845 12.579 1.00 18.76 92 TYR A CA 1
ATOM 752 C C . TYR A 1 93 ? 44.335 7.637 11.349 1.00 17.06 92 TYR A C 1
ATOM 753 O O . TYR A 1 93 ? 43.429 8.428 11.107 1.00 17.87 92 TYR A O 1
ATOM 762 N N . HIS A 1 94 ? 44.705 6.650 10.527 1.00 17.97 93 HIS A N 1
ATOM 763 C CA . HIS A 1 94 ? 43.951 6.272 9.351 1.00 14.69 93 HIS A CA 1
ATOM 764 C C . HIS A 1 94 ? 43.280 4.932 9.600 1.00 15.70 93 HIS A C 1
ATOM 765 O O . HIS A 1 94 ? 43.849 4.061 10.273 1.00 18.92 93 HIS A O 1
ATOM 772 N N . SER A 1 95 ? 42.071 4.765 9.079 1.00 16.46 94 SER A N 1
ATOM 773 C CA . SER A 1 95 ? 41.391 3.488 9.093 1.00 16.52 94 SER A CA 1
ATOM 774 C C . SER A 1 95 ? 40.870 3.192 7.673 1.00 18.36 94 SER A C 1
ATOM 775 O O . SER A 1 95 ? 40.596 4.107 6.880 1.00 19.47 94 SER A O 1
ATOM 778 N N . LEU A 1 96 ? 40.824 1.914 7.332 1.00 18.87 95 LEU A N 1
ATOM 779 C CA . LEU A 1 96 ? 40.434 1.479 5.996 1.00 18.00 95 LEU A CA 1
ATOM 780 C C . LEU A 1 96 ? 39.089 0.809 6.072 1.00 17.00 95 LEU A C 1
ATOM 781 O O . LEU A 1 96 ? 38.837 0.023 6.973 1.00 18.83 95 LEU A O 1
ATOM 786 N N . HIS A 1 97 ? 38.238 1.095 5.082 1.00 20.36 96 HIS A N 1
ATOM 787 C CA . HIS A 1 97 ? 36.826 0.697 5.117 1.00 16.85 96 HIS A CA 1
ATOM 788 C C . HIS A 1 97 ? 36.341 0.252 3.744 1.00 19.69 96 HIS A C 1
ATOM 789 O O . HIS A 1 97 ? 36.920 0.635 2.703 1.00 17.05 96 HIS A O 1
ATOM 796 N N . ARG A 1 98 ? 35.249 -0.521 3.761 1.00 22.14 97 ARG A N 1
ATOM 797 C CA . ARG A 1 98 ? 34.488 -0.874 2.556 1.00 21.95 97 ARG A CA 1
ATOM 798 C C . ARG A 1 98 ? 33.002 -0.889 2.868 1.00 22.34 97 ARG A C 1
ATOM 799 O O . ARG A 1 98 ? 32.613 -1.025 4.026 1.00 18.36 97 ARG A O 1
ATOM 807 N N . ALA A 1 99 ? 32.177 -0.739 1.830 1.00 23.05 98 ALA A N 1
ATOM 808 C CA . ALA A 1 99 ? 30.710 -0.732 2.009 1.00 23.39 98 ALA A CA 1
ATOM 809 C C . ALA A 1 99 ? 30.207 -2.087 2.472 1.00 24.77 98 ALA A C 1
ATOM 810 O O . ALA A 1 99 ? 30.717 -3.139 2.048 1.00 25.33 98 ALA A O 1
ATOM 812 N N . GLY A 1 100 ? 29.225 -2.060 3.361 1.00 27.23 99 GLY A N 1
ATOM 813 C CA . GLY A 1 100 ? 28.523 -3.278 3.763 1.00 27.59 99 GLY A CA 1
ATOM 814 C C . GLY A 1 100 ? 29.235 -4.125 4.789 1.00 27.49 99 GLY A C 1
ATOM 815 O O . GLY A 1 100 ? 28.828 -5.265 5.040 1.00 27.90 99 GLY A O 1
ATOM 816 N N . PHE A 1 101 ? 30.303 -3.579 5.377 1.00 27.23 100 PHE A N 1
ATOM 817 C CA . PHE A 1 101 ? 31.070 -4.283 6.400 1.00 26.19 100 PHE A CA 1
ATOM 818 C C . PHE A 1 101 ? 31.448 -3.240 7.421 1.00 26.61 100 PHE A C 1
ATOM 819 O O . PHE A 1 101 ? 32.211 -2.349 7.119 1.00 25.34 100 PHE A O 1
ATOM 827 N N . ASP A 1 102 ? 30.892 -3.324 8.619 1.00 28.04 101 ASP A N 1
ATOM 828 C CA . ASP A 1 102 ? 30.977 -2.218 9.555 1.00 33.47 101 ASP A CA 1
ATOM 829 C C . ASP A 1 102 ? 31.974 -2.446 10.676 1.00 36.22 101 ASP A C 1
ATOM 830 O O . ASP A 1 102 ? 31.634 -2.267 11.848 1.00 41.50 101 ASP A O 1
ATOM 835 N N . GLU A 1 103 ? 33.175 -2.900 10.319 1.00 32.55 102 GLU A N 1
ATOM 836 C CA . GLU A 1 103 ? 34.363 -2.787 11.180 1.00 32.28 102 GLU A CA 1
ATOM 837 C C . GLU A 1 103 ? 35.571 -2.447 10.306 1.00 26.86 102 GLU A C 1
ATOM 838 O O . GLU A 1 103 ? 35.537 -2.625 9.075 1.00 20.62 102 GLU A O 1
ATOM 844 N N . VAL A 1 104 ? 36.633 -1.925 10.901 1.00 24.31 103 VAL A N 1
ATOM 845 C CA . VAL A 1 104 ? 37.754 -1.543 10.069 1.00 21.48 103 VAL A CA 1
ATOM 846 C C . VAL A 1 104 ? 38.459 -2.776 9.491 1.00 20.41 103 VAL A C 1
ATOM 847 O O . VAL A 1 104 ? 38.561 -3.818 10.127 1.00 19.34 103 VAL A O 1
ATOM 851 N N . LEU A 1 105 ? 38.943 -2.612 8.266 1.00 17.24 104 LEU A N 1
ATOM 852 C CA . LEU A 1 105 ? 39.766 -3.589 7.595 1.00 19.22 104 LEU A CA 1
ATOM 853 C C . LEU A 1 105 ? 41.204 -3.537 8.062 1.00 19.25 104 LEU A C 1
ATOM 854 O O . LEU A 1 105 ? 41.915 -4.559 8.047 1.00 19.12 104 LEU A O 1
ATOM 859 N N . ALA A 1 106 ? 41.656 -2.315 8.335 1.00 20.04 105 ALA A N 1
ATOM 860 C CA . ALA A 1 106 ? 42.993 -2.028 8.845 1.00 20.74 105 ALA A CA 1
ATOM 861 C C . ALA A 1 106 ? 42.977 -0.629 9.431 1.00 18.08 105 ALA A C 1
ATOM 862 O O . ALA A 1 106 ? 42.096 0.165 9.112 1.00 20.17 105 ALA A O 1
ATOM 864 N N . ALA A 1 107 ? 43.948 -0.345 10.284 1.00 20.21 106 ALA A N 1
ATOM 865 C CA . ALA A 1 107 ? 44.109 0.977 10.928 1.00 17.59 106 ALA A CA 1
ATOM 866 C C . ALA A 1 107 ? 45.603 1.257 11.136 1.00 17.09 106 ALA A C 1
ATOM 867 O O . ALA A 1 107 ? 46.404 0.311 11.317 1.00 16.96 106 ALA A O 1
ATOM 869 N N . SER A 1 108 ? 46.001 2.529 11.115 1.00 14.86 107 SER A N 1
ATOM 870 C CA . SER A 1 108 ? 47.392 2.888 11.318 1.00 17.11 107 SER A CA 1
ATOM 871 C C . SER A 1 108 ? 47.503 4.180 12.060 1.00 19.08 107 SER A C 1
ATOM 872 O O . SER A 1 108 ? 46.889 5.168 11.655 1.00 17.91 107 SER A O 1
ATOM 875 N N . GLU A 1 109 ? 48.324 4.177 13.116 1.00 17.62 108 GLU A N 1
ATOM 876 C CA . GLU A 1 109 ? 48.680 5.356 13.873 1.00 19.25 108 GLU A CA 1
ATOM 877 C C . GLU A 1 109 ? 50.030 5.804 13.363 1.00 19.58 108 GLU A C 1
ATOM 878 O O . GLU A 1 109 ? 50.921 4.979 13.235 1.00 16.62 108 GLU A O 1
ATOM 884 N N . GLN A 1 110 ? 50.198 7.095 13.071 1.00 15.87 109 GLN A N 1
ATOM 885 C CA . GLN A 1 110 ? 51.432 7.574 12.500 1.00 17.07 109 GLN A CA 1
ATOM 886 C C . GLN A 1 110 ? 51.831 8.888 13.072 1.00 18.46 109 GLN A C 1
ATOM 887 O O . GLN A 1 110 ? 50.977 9.691 13.460 1.00 19.56 109 GLN A O 1
ATOM 906 N N . LEU A 1 112 ? 54.244 12.148 11.848 1.00 19.05 111 LEU A N 1
ATOM 907 C CA . LEU A 1 112 ? 54.848 12.745 10.654 1.00 21.50 111 LEU A CA 1
ATOM 908 C C . LEU A 1 112 ? 55.524 14.057 11.048 1.00 18.94 111 LEU A C 1
ATOM 909 O O . LEU A 1 112 ? 55.043 14.739 11.941 1.00 20.32 111 LEU A O 1
ATOM 914 N N . LEU A 1 113 ? 56.663 14.340 10.419 1.00 18.48 112 LEU A N 1
ATOM 915 C CA . LEU A 1 113 ? 57.489 15.520 10.662 1.00 18.49 112 LEU A CA 1
ATOM 916 C C . LEU A 1 113 ? 57.409 16.448 9.467 1.00 20.06 112 LEU A C 1
ATOM 917 O O . LEU A 1 113 ? 57.600 16.001 8.314 1.00 19.31 112 LEU A O 1
ATOM 922 N N . HIS A 1 114 ? 57.139 17.730 9.731 1.00 19.15 113 HIS A N 1
ATOM 923 C CA . HIS A 1 114 ? 57.164 18.736 8.680 1.00 19.26 113 HIS A CA 1
ATOM 924 C C . HIS A 1 114 ? 58.607 19.155 8.495 1.00 18.94 113 HIS A C 1
ATOM 925 O O . HIS A 1 114 ? 59.273 19.566 9.437 1.00 18.72 113 HIS A O 1
ATOM 932 N N . VAL A 1 115 ? 59.084 19.056 7.271 1.00 21.20 114 VAL A N 1
ATOM 933 C CA . VAL A 1 115 ? 60.504 19.264 6.984 1.00 25.66 114 VAL A CA 1
ATOM 934 C C . VAL A 1 115 ? 60.695 20.457 6.064 1.00 26.75 114 VAL A C 1
ATOM 935 O O . VAL A 1 115 ? 59.910 20.687 5.173 1.00 30.60 114 VAL A O 1
ATOM 939 N N . ASP A 1 116 ? 61.754 21.207 6.302 1.00 30.55 115 ASP A N 1
ATOM 940 C CA . ASP A 1 116 ? 62.156 22.315 5.444 1.00 32.29 115 ASP A CA 1
ATOM 941 C C . ASP A 1 116 ? 62.840 21.784 4.192 1.00 31.67 115 ASP A C 1
ATOM 942 O O . ASP A 1 116 ? 63.870 21.135 4.289 1.00 28.70 115 ASP A O 1
ATOM 947 N N . LEU A 1 117 ? 62.271 22.072 3.024 1.00 34.47 116 LEU A N 1
ATOM 948 C CA . LEU A 1 117 ? 62.912 21.779 1.735 1.00 38.00 116 LEU A CA 1
ATOM 949 C C . LEU A 1 117 ? 63.274 20.317 1.595 1.00 38.34 116 LEU A C 1
ATOM 950 O O . LEU A 1 117 ? 62.381 19.500 1.448 1.00 40.97 116 LEU A O 1
ATOM 955 N N . GLN A 1 121 ? 65.788 17.988 8.319 1.00 41.57 120 GLN A N 1
ATOM 956 C CA . GLN A 1 121 ? 65.734 19.395 8.777 1.00 42.60 120 GLN A CA 1
ATOM 957 C C . GLN A 1 121 ? 64.286 19.897 8.793 1.00 40.74 120 GLN A C 1
ATOM 958 O O . GLN A 1 121 ? 63.673 20.033 7.741 1.00 39.91 120 GLN A O 1
ATOM 961 N N . SER A 1 122 ? 63.755 20.194 9.978 1.00 40.55 121 SER A N 1
ATOM 962 C CA . SER A 1 122 ? 62.327 20.488 10.134 1.00 39.50 121 SER A CA 1
ATOM 963 C C . SER A 1 122 ? 61.958 21.990 10.104 1.00 38.24 121 SER A C 1
ATOM 964 O O . SER A 1 122 ? 62.821 22.857 10.223 1.00 34.62 121 SER A O 1
ATOM 967 N N . ALA A 1 123 ? 60.654 22.252 9.944 1.00 38.14 122 ALA A N 1
ATOM 968 C CA . ALA A 1 123 ? 60.092 23.601 9.765 1.00 36.80 122 ALA A CA 1
ATOM 969 C C . ALA A 1 123 ? 58.771 23.744 10.547 1.00 34.64 122 ALA A C 1
ATOM 970 O O . ALA A 1 123 ? 57.936 22.815 10.507 1.00 33.80 122 ALA A O 1
ATOM 972 N N . PRO A 1 124 ? 58.553 24.908 11.216 1.00 32.29 123 PRO A N 1
ATOM 973 C CA . PRO A 1 124 ? 57.288 25.115 11.937 1.00 32.80 123 PRO A CA 1
ATOM 974 C C . PRO A 1 124 ? 56.041 25.239 11.028 1.00 34.38 123 PRO A C 1
ATOM 975 O O . PRO A 1 124 ? 56.157 25.647 9.858 1.00 36.34 123 PRO A O 1
ATOM 979 N N . PHE A 1 125 ? 54.874 24.864 11.568 1.00 32.25 124 PHE A N 1
ATOM 980 C CA . PHE A 1 125 ? 53.578 25.108 10.916 1.00 29.30 124 PHE A CA 1
ATOM 981 C C . PHE A 1 125 ? 53.174 26.557 11.095 1.00 28.11 124 PHE A C 1
ATOM 982 O O . PHE A 1 125 ? 53.218 27.082 12.205 1.00 31.00 124 PHE A O 1
ATOM 990 N N . GLY A 1 126 ? 52.760 27.202 10.015 1.00 26.17 125 GLY A N 1
ATOM 991 C CA . GLY A 1 126 ? 52.330 28.586 10.113 1.00 26.75 125 GLY A CA 1
ATOM 992 C C . GLY A 1 126 ? 50.918 28.722 10.681 1.00 26.36 125 GLY A C 1
ATOM 993 O O . GLY A 1 126 ? 50.142 27.754 10.695 1.00 23.53 125 GLY A O 1
ATOM 994 N N . HIS A 1 127 ? 50.578 29.942 11.094 1.00 24.36 126 HIS A N 1
ATOM 995 C CA . HIS A 1 127 ? 49.283 30.262 11.685 1.00 27.16 126 HIS A CA 1
ATOM 996 C C . HIS A 1 127 ? 48.075 29.705 10.924 1.00 26.65 126 HIS A C 1
ATOM 997 O O . HIS A 1 127 ? 47.162 29.186 11.531 1.00 26.96 126 HIS A O 1
ATOM 1004 N N . THR A 1 128 ? 48.089 29.813 9.605 1.00 25.80 127 THR A N 1
ATOM 1005 C CA . THR A 1 128 ? 47.003 29.337 8.760 1.00 25.97 127 THR A CA 1
ATOM 1006 C C . THR A 1 128 ? 46.831 27.819 8.799 1.00 24.72 127 THR A C 1
ATOM 1007 O O . THR A 1 128 ? 45.714 27.315 8.837 1.00 22.77 127 THR A O 1
ATOM 1011 N N . THR A 1 129 ? 47.948 27.091 8.757 1.00 23.31 128 THR A N 1
ATOM 1012 C CA . THR A 1 129 ? 47.949 25.644 8.886 1.00 22.08 128 THR A CA 1
ATOM 1013 C C . THR A 1 129 ? 47.341 25.225 10.222 1.00 19.01 128 THR A C 1
ATOM 1014 O O . THR A 1 129 ? 46.521 24.307 10.266 1.00 19.57 128 THR A O 1
ATOM 1018 N N . VAL A 1 130 ? 47.782 25.856 11.308 1.00 19.41 129 VAL A N 1
ATOM 1019 C CA . VAL A 1 130 ? 47.255 25.544 12.627 1.00 20.58 129 VAL A CA 1
ATOM 1020 C C . VAL A 1 130 ? 45.746 25.760 12.687 1.00 22.35 129 VAL A C 1
ATOM 1021 O O . VAL A 1 130 ? 45.010 24.968 13.297 1.00 22.18 129 VAL A O 1
ATOM 1025 N N . CYS A 1 131 ? 45.293 26.862 12.104 1.00 22.94 130 CYS A N 1
ATOM 1026 C CA A CYS A 1 131 ? 43.861 27.150 12.084 0.50 22.35 130 CYS A CA 1
ATOM 1027 C CA B CYS A 1 131 ? 43.875 27.177 12.053 0.50 22.88 130 CYS A CA 1
ATOM 1028 C C . CYS A 1 131 ? 43.088 26.086 11.317 1.00 21.73 130 CYS A C 1
ATOM 1029 O O . CYS A 1 131 ? 42.042 25.643 11.773 1.00 17.77 130 CYS A O 1
ATOM 1034 N N . ARG A 1 132 ? 43.605 25.632 10.176 1.00 19.75 131 ARG A N 1
ATOM 1035 C CA . ARG A 1 132 ? 42.913 24.565 9.427 1.00 19.75 131 ARG A CA 1
ATOM 1036 C C . ARG A 1 132 ? 42.950 23.214 10.180 1.00 19.22 131 ARG A C 1
ATOM 1037 O O . ARG A 1 132 ? 41.961 22.485 10.211 1.00 17.51 131 ARG A O 1
ATOM 1045 N N . LEU A 1 133 ? 44.073 22.904 10.819 1.00 18.06 132 LEU A N 1
ATOM 1046 C CA . LEU A 1 133 ? 44.167 21.711 11.647 1.00 19.29 132 LEU A CA 1
ATOM 1047 C C . LEU A 1 133 ? 43.178 21.755 12.824 1.00 19.66 132 LEU A C 1
ATOM 1048 O O . LEU A 1 133 ? 42.505 20.771 13.123 1.00 19.47 132 LEU A O 1
ATOM 1053 N N . ASN A 1 134 ? 43.089 22.895 13.490 1.00 20.64 133 ASN A N 1
ATOM 1054 C CA . ASN A 1 134 ? 42.122 23.039 14.592 1.00 20.06 133 ASN A CA 1
ATOM 1055 C C . ASN A 1 134 ? 40.677 22.890 14.100 1.00 20.67 133 ASN A C 1
ATOM 1056 O O . ASN A 1 134 ? 39.838 22.298 14.786 1.00 17.38 133 ASN A O 1
ATOM 1061 N N . HIS A 1 135 ? 40.388 23.431 12.917 1.00 19.04 134 HIS A N 1
ATOM 1062 C CA . HIS A 1 135 ? 39.044 23.308 12.299 1.00 19.64 134 HIS A CA 1
ATOM 1063 C C . HIS A 1 135 ? 38.657 21.830 12.099 1.00 19.25 134 HIS A C 1
ATOM 1064 O O . HIS A 1 135 ? 37.570 21.375 12.496 1.00 15.43 134 HIS A O 1
ATOM 1071 N N . LEU A 1 136 ? 39.565 21.070 11.501 1.00 21.09 135 LEU A N 1
ATOM 1072 C CA . LEU A 1 136 ? 39.351 19.623 11.287 1.00 20.09 135 LEU A CA 1
ATOM 1073 C C . LEU A 1 136 ? 39.168 18.853 12.577 1.00 17.74 135 LEU A C 1
ATOM 1074 O O . LEU A 1 136 ? 38.297 17.995 12.700 1.00 19.49 135 LEU A O 1
ATOM 1079 N N . VAL A 1 137 ? 40.022 19.138 13.535 1.00 19.58 136 VAL A N 1
ATOM 1080 C CA . VAL A 1 137 ? 39.918 18.544 14.872 1.00 20.30 136 VAL A CA 1
ATOM 1081 C C . VAL A 1 137 ? 38.554 18.809 15.524 1.00 20.51 136 VAL A C 1
ATOM 1082 O O . VAL A 1 137 ? 37.933 17.885 16.066 1.00 15.84 136 VAL A O 1
ATOM 1086 N N . GLU A 1 138 ? 38.090 20.063 15.458 1.00 22.58 137 GLU A N 1
ATOM 1087 C CA . GLU A 1 138 ? 36.783 20.449 16.021 1.00 24.41 137 GLU A CA 1
ATOM 1088 C C . GLU A 1 138 ? 35.642 19.628 15.425 1.00 23.45 137 GLU A C 1
ATOM 1089 O O . GLU A 1 138 ? 34.658 19.310 16.107 1.00 23.16 137 GLU A O 1
ATOM 1095 N N . GLN A 1 139 ? 35.772 19.296 14.146 1.00 21.10 138 GLN A N 1
ATOM 1096 C CA . GLN A 1 139 ? 34.799 18.461 13.452 1.00 21.80 138 GLN A CA 1
ATOM 1097 C C . GLN A 1 139 ? 34.855 16.962 13.822 1.00 20.95 138 GLN A C 1
ATOM 1098 O O . GLN A 1 139 ? 34.053 16.190 13.282 1.00 21.46 138 GLN A O 1
ATOM 1104 N N . GLN A 1 140 ? 35.784 16.553 14.701 1.00 20.74 139 GLN A N 1
ATOM 1105 C CA . GLN A 1 140 ? 35.894 15.155 15.217 1.00 21.90 139 GLN A CA 1
ATOM 1106 C C . GLN A 1 140 ? 35.071 14.791 16.466 1.00 25.86 139 GLN A C 1
ATOM 1107 O O . GLN A 1 140 ? 35.213 13.683 16.994 1.00 25.96 139 GLN A O 1
ATOM 1113 N N . GLU A 1 141 ? 34.230 15.687 16.950 1.00 32.73 140 GLU A N 1
ATOM 1114 C CA . GLU A 1 141 ? 33.415 15.372 18.136 1.00 39.50 140 GLU A CA 1
ATOM 1115 C C . GLU A 1 141 ? 32.530 14.129 17.946 1.00 41.11 140 GLU A C 1
ATOM 1116 O O . GLU A 1 141 ? 32.301 13.388 18.896 1.00 44.17 140 GLU A O 1
ATOM 1122 N N . GLY A 1 142 ? 32.076 13.866 16.724 1.00 43.31 141 GLY A N 1
ATOM 1123 C CA . GLY A 1 142 ? 31.224 12.696 16.456 1.00 43.22 141 GLY A CA 1
ATOM 1124 C C . GLY A 1 142 ? 31.938 11.410 16.065 1.00 44.39 141 GLY A C 1
ATOM 1125 O O . GLY A 1 142 ? 31.312 10.350 15.986 1.00 45.09 141 GLY A O 1
ATOM 1126 N N . ALA A 1 143 ? 33.242 11.492 15.806 1.00 42.69 142 ALA A N 1
ATOM 1127 C CA . ALA A 1 143 ? 33.984 10.362 15.245 1.00 41.03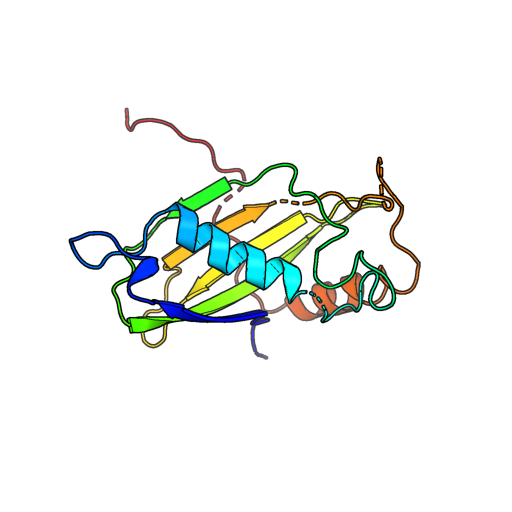 142 ALA A CA 1
ATOM 1128 C C . ALA A 1 143 ? 34.114 9.204 16.239 1.00 40.10 142 ALA A C 1
ATOM 1129 O O . ALA A 1 143 ? 34.147 9.404 17.454 1.00 37.23 142 ALA A O 1
ATOM 1131 N N . GLN A 1 144 ? 34.174 7.990 15.700 1.00 38.76 143 GLN A N 1
ATOM 1132 C CA . GLN A 1 144 ? 34.454 6.818 16.509 1.00 40.79 143 GLN A CA 1
ATOM 1133 C C . GLN A 1 144 ? 35.881 6.913 17.068 1.00 38.23 143 GLN A C 1
ATOM 1134 O O . GLN A 1 144 ? 36.815 7.188 16.317 1.00 36.84 143 GLN A O 1
ATOM 1140 N N . ALA A 1 145 ? 36.050 6.684 18.368 1.00 35.80 144 ALA A N 1
ATOM 1141 C CA . ALA A 1 145 ? 37.381 6.774 18.992 1.00 36.58 144 ALA A CA 1
ATOM 1142 C C . ALA A 1 145 ? 38.390 5.796 18.352 1.00 34.89 144 ALA A C 1
ATOM 1143 O O . ALA A 1 145 ? 38.043 4.667 17.993 1.00 35.64 144 ALA A O 1
ATOM 1145 N N . PRO A 1 146 ? 39.633 6.244 18.163 1.00 33.77 145 PRO A N 1
ATOM 1146 C CA . PRO A 1 146 ? 40.619 5.370 17.538 1.00 32.34 145 PRO A CA 1
ATOM 1147 C C . PRO A 1 146 ? 40.926 4.160 18.406 1.00 32.09 145 PRO A C 1
ATOM 1148 O O . PRO A 1 146 ? 41.360 4.285 19.556 1.00 32.40 145 PRO A O 1
ATOM 1152 N N . GLN A 1 147 ? 40.672 2.987 17.862 1.00 29.82 146 GLN A N 1
ATOM 1153 C CA . GLN A 1 147 ? 40.863 1.776 18.631 1.00 30.94 146 GLN A CA 1
ATOM 1154 C C . GLN A 1 147 ? 42.334 1.337 18.713 1.00 27.93 146 GLN A C 1
ATOM 1155 O O . GLN A 1 147 ? 42.809 0.953 19.780 1.00 30.51 146 GLN A O 1
ATOM 1161 N N . TYR A 1 148 ? 43.039 1.416 17.591 1.00 25.63 147 TYR A N 1
ATOM 1162 C CA . TYR A 1 148 ? 44.374 0.814 17.435 1.00 23.13 147 TYR A CA 1
ATOM 1163 C C . TYR A 1 148 ? 45.466 1.862 17.662 1.00 24.35 147 TYR A C 1
ATOM 1164 O O . TYR A 1 148 ? 46.138 2.348 16.736 1.00 24.07 147 TYR A O 1
ATOM 1181 N N . GLY A 1 150 ? 48.644 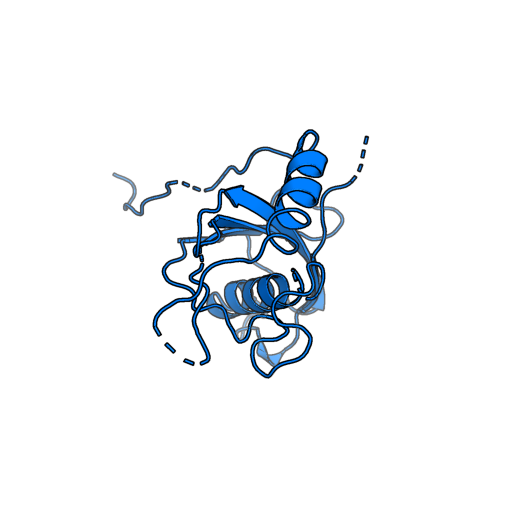3.091 20.493 1.00 24.04 149 GLY A N 1
ATOM 1182 C CA . GLY A 1 150 ? 49.584 2.639 21.502 1.00 22.29 149 GLY A CA 1
ATOM 1183 C C . GLY A 1 150 ? 49.816 1.144 21.441 1.00 21.12 149 GLY A C 1
ATOM 1184 O O . GLY A 1 150 ? 50.128 0.521 22.448 1.00 18.70 149 GLY A O 1
ATOM 1185 N N . ARG A 1 151 ? 49.704 0.552 20.250 1.00 21.32 150 ARG A N 1
ATOM 1186 C CA . ARG A 1 151 ? 49.788 -0.903 20.139 1.00 21.07 150 ARG A CA 1
ATOM 1187 C C . ARG A 1 151 ? 51.234 -1.420 20.150 1.00 23.06 150 ARG A C 1
ATOM 1188 O O . ARG A 1 151 ? 52.148 -0.766 19.638 1.00 24.82 150 ARG A O 1
ATOM 1196 N N . THR A 1 152 ? 51.417 -2.604 20.737 1.00 20.13 151 THR A N 1
ATOM 1197 C CA . THR A 1 152 ? 52.708 -3.287 20.755 1.00 22.86 151 THR A CA 1
ATOM 1198 C C . THR A 1 152 ? 52.506 -4.763 20.418 1.00 24.52 151 THR A C 1
ATOM 1199 O O . THR A 1 152 ? 51.438 -5.331 20.625 1.00 23.90 151 THR A O 1
ATOM 1203 N N . ILE A 1 153 ? 53.548 -5.366 19.860 1.00 25.62 152 ILE A N 1
ATOM 1204 C CA . ILE A 1 153 ? 53.482 -6.689 19.280 1.00 23.36 152 ILE A CA 1
ATOM 1205 C C . ILE A 1 153 ? 53.949 -7.684 20.305 1.00 25.01 152 ILE A C 1
ATOM 1206 O O . ILE A 1 153 ? 54.929 -7.438 21.002 1.00 28.25 152 ILE A O 1
ATOM 1211 N N . LYS A 1 154 ? 53.270 -8.822 20.368 1.00 26.58 153 LYS A N 1
ATOM 1212 C CA . LYS A 1 154 ? 53.688 -9.940 21.218 1.00 28.26 153 LYS A CA 1
ATOM 1213 C C . LYS A 1 154 ? 53.050 -11.222 20.732 1.00 27.61 153 LYS A C 1
ATOM 1214 O O . LYS A 1 154 ? 51.898 -11.201 20.295 1.00 26.95 153 LYS A O 1
ATOM 1217 N N . LEU A 1 155 ? 53.771 -12.336 20.821 1.00 30.50 154 LEU A N 1
ATOM 1218 C CA . LEU A 1 155 ? 53.164 -13.655 20.553 1.00 32.74 154 LEU A CA 1
ATOM 1219 C C . LEU A 1 155 ? 52.181 -13.985 21.691 1.00 33.59 154 LEU A C 1
ATOM 1220 O O . LEU A 1 155 ? 52.428 -13.617 22.837 1.00 32.88 154 LEU A O 1
ATOM 1225 N N . PRO A 1 156 ? 51.060 -14.661 21.377 1.00 36.80 155 PRO A N 1
ATOM 1226 C CA . PRO A 1 156 ? 50.150 -15.078 22.449 1.00 38.58 155 PRO A CA 1
ATOM 1227 C C . PRO A 1 156 ? 50.869 -16.034 23.381 1.00 40.68 155 PRO A C 1
ATOM 1228 O O . PRO A 1 156 ? 51.701 -16.809 22.924 1.00 40.11 155 PRO A O 1
ATOM 1232 N N . ALA A 1 157 ? 50.567 -15.974 24.672 1.00 44.36 156 ALA A N 1
ATOM 1233 C CA . ALA A 1 157 ? 51.384 -16.666 25.673 1.00 47.22 156 ALA A CA 1
ATOM 1234 C C . ALA A 1 157 ? 51.290 -18.194 25.594 1.00 49.05 156 ALA A C 1
ATOM 1235 O O . ALA A 1 157 ? 52.199 -18.892 26.069 1.00 48.85 156 ALA A O 1
#

B-factor: mean 26.0, std 8.88, range [10.49, 63.0]

InterPro domains:
  IPR029069 HotDog domain superfamily [SSF54637] (1-155)
  IPR050563 4-hydroxybenzoyl-CoA thioesterase [PTHR31793] (9-117)

CATH classification: 3.10.129.10

Nearest PDB structures (foldseek):
  2hlj-assembly1_A-2  TM=1.004E+00  e=3.214E-28  Pseudomonas putida KT2440
  2cye-assembly3_C  TM=8.173E-01  e=6.243E-08  Thermus thermophilus HB8
  2cye-assembly3_B  TM=8.144E-01  e=8.365E-08  Thermus thermophilus HB8
  3r87-assembly1_A  TM=7.547E-01  e=2.805E-06  Photobacterium profundum
  1njk-assembly1_D  TM=6.805E-01  e=3.985E-06  Escherichia coli

Radius of gyration: 16.05 Å; Cα contacts (8 Å, |Δi|>4): 275; chains: 1; bounding box: 40×47×35 Å

Foldseek 3Di:
DDFDWQAKDWAAPVQADPQFWGDPVVVVVRVLQSQLSVVVLCVVVPDPPHSPVQKDWPDKDKDADATDGHGFIKIKTKAFPDDDQFDTWMKIFMDGPPDPDTRMMMITTGGPDCVGDGDDPSSVVVNVVRNVVCPPPDDDDQVDDDDDDD

Organism: Pseudomonas putida (strain ATCC 47054 / DSM 6125 / CFBP 8728 / NCIMB 11950 / KT2440) (NCBI:txid160488)

Sequence (150 aa):
GPALITYRTTVQEDWVDYNGHLRDAFYLLIFSYATDALDRIGLDADSRGQSGNSLFTLEAHINYLHEVKLGTEVWVQTQILGFDRKRLLHVYHSLHRAGFDEVLAASEQLLHVDLQSAPFGHTTVCCRLNHLVEQQEGAQAPQYGRTIKLPA

Solvent-accessible surface area: 9583 Å² total